Protein AF-A0A7Y7PKY6-F1 (afdb_monomer)

Sequence (161 aa):
MTKQSHQEKIARCLAAILALDEETVQAFCKGNPADKLIRSFTEFSAEGVPLYRREAAKRHYRASVAAYTSGLPAKELYGEHLVPISCSIKKILASDRSEATVLRLLRENEVVLLTKEEAGYIDRSCAKGGMGLKSSLPADGGCRLQAAGIELASETLSNTL

Foldseek 3Di:
DPDFFQLLVLLVVQLVQLPDDPVSVVVCLPDCNQVVSLCQNAQADRNGHGQQLAQVVLQAAWEFPCQVVVPDRNNQWDWDWQAASLVLSVVCNPDPSDSVVSSVSSQVGHIYTYHPVLVCQLCDDVVVNHNNPNNHAPPVNDTSCVVSVTHIDPVCPPRHD

Radius of gyration: 16.19 Å; Cα contacts (8 Å, |Δi|>4): 251; chains: 1; bounding box: 41×26×51 Å

Solvent-accessible surface area (backbone atoms only — not comparable to full-atom values): 8824 Å² total; per-residue (Å²): 132,84,82,79,37,44,39,57,51,43,24,41,54,51,22,59,51,60,70,47,58,67,70,58,35,52,55,43,62,49,84,56,59,51,57,53,50,55,43,60,34,72,35,24,36,51,88,57,49,72,21,72,60,27,68,60,28,72,65,28,28,30,26,25,40,67,36,59,74,62,70,65,58,40,63,71,41,35,81,43,53,61,51,33,65,68,50,51,52,53,53,44,73,74,48,90,45,40,45,70,56,40,39,51,58,55,66,71,46,44,50,33,32,26,37,60,66,58,53,44,33,43,40,30,44,55,95,71,76,22,66,47,40,60,69,47,65,51,96,87,66,53,56,51,47,63,78,68,70,53,54,67,32,74,92,26,67,85,30,60,114

Secondary structure (DSSP, 8-state):
-PPPPHHHHHHHHHHHHHTS-HHHHHHHHSSSHHHHHHHHHHSB-TT--B-TTSTTHHHHSEEBHHHHHT---TTTSEEEESS-HHHHHHHHHTS---HHHHHHHHHHS-EEEE-HHHHHHHHS-GGGTS---SS---TTS--HHHHTT-PBPGGGTT---

Mean predicted aligned error: 3.69 Å

pLDDT: mean 92.63, std 5.96, range [47.56, 98.0]

Structure (mmCIF, N/CA/C/O backbone):
data_AF-A0A7Y7PKY6-F1
#
_entry.id   AF-A0A7Y7PKY6-F1
#
loop_
_atom_site.group_PDB
_atom_site.id
_atom_site.type_symbol
_atom_site.label_atom_id
_atom_site.label_alt_id
_atom_site.label_comp_id
_atom_site.label_asym_id
_atom_site.label_entity_id
_atom_site.label_seq_id
_atom_site.pdbx_PDB_ins_code
_atom_site.Cartn_x
_atom_site.Cartn_y
_atom_site.Cartn_z
_atom_site.occupancy
_atom_site.B_iso_or_equiv
_atom_site.auth_seq_id
_atom_site.auth_comp_id
_atom_site.auth_asym_id
_atom_site.auth_atom_id
_atom_site.pdbx_PDB_model_num
ATOM 1 N N . MET A 1 1 ? 6.646 -9.216 29.038 1.00 47.56 1 MET A N 1
ATOM 2 C CA . MET A 1 1 ? 5.799 -8.559 28.019 1.00 47.56 1 MET A CA 1
ATOM 3 C C . MET A 1 1 ? 6.627 -8.384 26.760 1.00 47.56 1 MET A C 1
ATOM 5 O O . MET A 1 1 ? 7.658 -7.725 26.825 1.00 47.56 1 MET A O 1
ATOM 9 N N . THR A 1 2 ? 6.243 -9.010 25.651 1.00 67.31 2 THR A N 1
ATOM 10 C CA . THR A 1 2 ? 6.859 -8.756 24.341 1.00 67.31 2 THR A CA 1
ATOM 11 C C . THR A 1 2 ? 6.562 -7.317 23.923 1.00 67.31 2 THR A C 1
ATOM 13 O O . THR A 1 2 ? 5.432 -6.843 24.036 1.00 67.31 2 THR A O 1
ATOM 16 N N . LYS A 1 3 ? 7.596 -6.584 23.504 1.00 84.88 3 LYS A N 1
ATOM 17 C CA . LYS A 1 3 ? 7.454 -5.203 23.037 1.00 84.88 3 LYS A CA 1
ATOM 18 C C . LYS A 1 3 ? 6.715 -5.228 21.699 1.00 84.88 3 LYS A C 1
ATOM 20 O O . LYS A 1 3 ? 7.221 -5.819 20.754 1.00 84.88 3 LYS A O 1
ATOM 25 N N . GLN A 1 4 ? 5.549 -4.588 21.628 1.00 90.94 4 GLN A N 1
ATOM 26 C CA . GLN A 1 4 ? 4.783 -4.504 20.382 1.00 90.94 4 GLN A CA 1
ATOM 27 C C . GLN A 1 4 ? 5.561 -3.761 19.294 1.00 90.94 4 GLN A C 1
ATOM 29 O O . GLN A 1 4 ? 6.188 -2.722 19.568 1.00 90.94 4 GLN A O 1
ATOM 34 N N . SER A 1 5 ? 5.467 -4.273 18.069 1.00 94.81 5 SER A N 1
ATOM 35 C CA . SER A 1 5 ? 6.068 -3.674 16.881 1.00 94.81 5 SER A CA 1
ATOM 36 C C . SER A 1 5 ? 5.387 -2.349 16.517 1.00 94.81 5 SER A C 1
ATOM 38 O O . SER A 1 5 ? 4.299 -2.012 16.995 1.00 94.81 5 SER A O 1
ATOM 40 N N . HIS A 1 6 ? 6.043 -1.554 15.674 1.00 94.69 6 HIS A N 1
ATOM 41 C CA . HIS A 1 6 ? 5.465 -0.352 15.074 1.00 94.69 6 HIS A CA 1
ATOM 42 C C . HIS A 1 6 ? 4.173 -0.680 14.318 1.00 94.69 6 HIS A C 1
ATOM 44 O O . HIS A 1 6 ? 3.136 -0.078 14.576 1.00 94.69 6 HIS A O 1
ATOM 50 N N . GLN A 1 7 ? 4.209 -1.698 13.464 1.00 94.38 7 GLN A N 1
ATOM 51 C CA . GLN A 1 7 ? 3.063 -2.172 12.686 1.00 94.38 7 GLN A CA 1
ATOM 52 C C . GLN A 1 7 ? 1.875 -2.595 13.563 1.00 94.38 7 GLN A C 1
ATOM 54 O O . GLN A 1 7 ? 0.740 -2.209 13.290 1.00 94.38 7 GLN A O 1
ATOM 59 N N . GLU A 1 8 ? 2.124 -3.322 14.656 1.00 95.81 8 GLU A N 1
ATOM 60 C CA . GLU A 1 8 ? 1.083 -3.707 15.622 1.00 95.81 8 GLU A CA 1
ATOM 61 C C . GLU A 1 8 ? 0.456 -2.480 16.296 1.00 95.81 8 GLU A C 1
ATOM 63 O O . GLU A 1 8 ? -0.757 -2.413 16.486 1.00 95.81 8 GLU A O 1
ATOM 68 N N . LYS A 1 9 ? 1.259 -1.456 16.616 1.00 96.50 9 LYS A N 1
ATOM 69 C CA . LYS A 1 9 ? 0.736 -0.183 17.138 1.00 96.50 9 LYS A CA 1
ATOM 70 C C . LYS A 1 9 ? -0.156 0.518 16.119 1.00 96.50 9 LY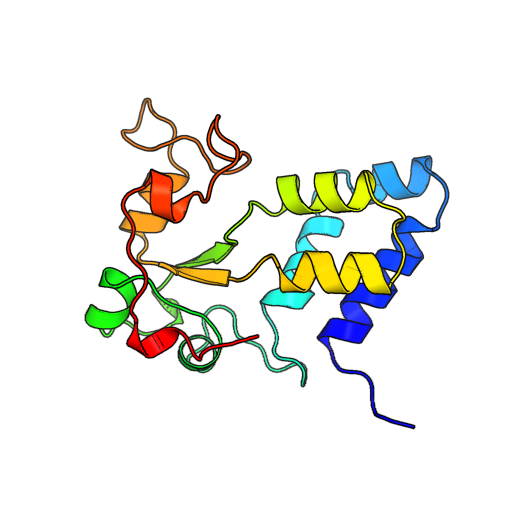S A C 1
ATOM 72 O O . LYS A 1 9 ? -1.223 0.982 16.505 1.00 96.50 9 LYS A O 1
ATOM 77 N N . ILE A 1 10 ? 0.239 0.562 14.847 1.00 96.88 10 ILE A N 1
ATOM 78 C CA . ILE A 1 10 ? -0.576 1.167 13.786 1.00 96.88 10 ILE A CA 1
ATOM 79 C C . ILE A 1 10 ? -1.896 0.406 13.594 1.00 96.88 10 ILE A C 1
ATOM 81 O O . ILE A 1 10 ? -2.950 1.040 13.535 1.00 96.88 10 ILE A O 1
ATOM 85 N N . ALA A 1 11 ? -1.860 -0.930 13.560 1.00 96.50 11 ALA A N 1
ATOM 86 C CA . ALA A 1 11 ? -3.059 -1.759 13.426 1.00 96.50 11 ALA A CA 1
ATOM 87 C C . ALA A 1 11 ? -4.044 -1.538 14.584 1.00 96.50 11 ALA A C 1
ATOM 89 O O . ALA A 1 11 ? -5.232 -1.327 14.350 1.00 96.50 11 ALA A O 1
ATOM 90 N N . ARG A 1 12 ? -3.544 -1.486 15.823 1.00 97.19 12 ARG A N 1
ATOM 91 C CA . ARG A 1 12 ? -4.350 -1.146 17.002 1.00 97.19 12 ARG A CA 1
ATOM 92 C C . ARG A 1 12 ? -4.938 0.259 16.935 1.00 97.19 12 ARG A C 1
ATOM 94 O O . ARG A 1 12 ? -6.104 0.432 17.270 1.00 97.19 12 ARG A O 1
ATOM 101 N N . CYS A 1 13 ? -4.162 1.262 16.514 1.00 97.19 13 CYS A N 1
ATOM 102 C CA . CYS A 1 13 ? -4.679 2.623 16.347 1.00 97.19 13 CYS A CA 1
ATOM 103 C C . CYS A 1 13 ? -5.842 2.649 15.350 1.00 97.19 13 CYS A C 1
ATOM 105 O O . CYS A 1 13 ? -6.870 3.258 15.626 1.00 97.19 13 CYS A O 1
ATOM 107 N N . LEU A 1 14 ? -5.699 1.957 14.215 1.00 96.69 14 LEU A N 1
ATOM 108 C CA . LEU A 1 14 ? -6.762 1.860 13.220 1.00 96.69 14 LEU A CA 1
ATOM 109 C C . LEU A 1 14 ? -7.989 1.131 13.785 1.00 96.69 14 LEU A C 1
ATOM 111 O O . LEU A 1 14 ? -9.093 1.649 13.673 1.00 96.69 14 LEU A O 1
ATOM 115 N N . ALA A 1 15 ? -7.806 -0.015 14.443 1.00 97.06 15 ALA A N 1
ATOM 116 C CA . ALA A 1 15 ? -8.897 -0.761 15.073 1.00 97.06 15 ALA A CA 1
ATOM 117 C C . ALA A 1 15 ? -9.642 0.062 16.140 1.00 97.06 15 ALA A C 1
ATOM 119 O O . ALA A 1 15 ? -10.868 0.046 16.177 1.00 97.06 15 ALA A O 1
ATOM 120 N N . ALA A 1 16 ? -8.926 0.840 16.957 1.00 97.50 16 ALA A N 1
ATOM 121 C CA . ALA A 1 16 ? -9.536 1.716 17.956 1.00 97.50 16 ALA A CA 1
ATOM 122 C C . ALA A 1 16 ? -10.411 2.809 17.321 1.00 97.50 16 ALA A C 1
ATOM 124 O O . ALA A 1 16 ? -11.492 3.093 17.826 1.00 97.50 16 ALA A O 1
ATOM 125 N N . ILE A 1 17 ? -9.975 3.392 16.200 1.00 96.31 17 ILE A N 1
ATOM 126 C CA . ILE A 1 17 ? -10.771 4.374 15.447 1.00 96.31 17 ILE A CA 1
ATOM 127 C C . ILE A 1 17 ? -11.999 3.708 14.816 1.00 96.31 17 ILE A C 1
ATOM 129 O O . ILE A 1 17 ? -13.088 4.269 14.840 1.00 96.31 17 ILE A O 1
ATOM 133 N N . LEU A 1 18 ? -11.839 2.499 14.275 1.00 95.56 18 LEU A N 1
ATOM 134 C CA . LEU A 1 18 ? -12.920 1.738 13.640 1.00 95.56 18 LEU A CA 1
ATOM 135 C C . LEU A 1 18 ? -13.980 1.215 14.621 1.00 95.56 18 LEU A C 1
ATOM 137 O O . LEU A 1 18 ? -15.052 0.805 14.176 1.00 95.56 18 LEU A O 1
ATOM 141 N N . ALA A 1 19 ? -13.678 1.222 15.922 1.00 96.19 19 ALA A N 1
ATOM 142 C CA . ALA A 1 19 ? -14.602 0.882 17.002 1.00 96.19 19 ALA A CA 1
ATOM 143 C C . ALA A 1 19 ? -15.455 2.075 17.475 1.00 96.19 19 ALA A C 1
ATOM 145 O O . ALA A 1 19 ? -16.317 1.902 18.337 1.00 96.19 19 ALA A O 1
ATOM 146 N N . LEU A 1 20 ? -15.203 3.278 16.949 1.00 96.75 20 LEU A N 1
ATOM 147 C CA . LEU A 1 20 ? -16.033 4.455 17.196 1.00 96.75 20 LEU A CA 1
ATOM 148 C C . LEU A 1 20 ? -17.364 4.347 16.435 1.00 96.75 20 LEU A C 1
ATOM 150 O O . LEU A 1 20 ? -17.596 3.413 15.665 1.00 96.75 20 LEU A O 1
ATOM 154 N N . ASP A 1 21 ? -18.256 5.305 16.670 1.00 96.44 21 ASP A N 1
ATOM 155 C CA . ASP A 1 21 ? -19.536 5.379 15.976 1.00 96.44 21 ASP A CA 1
ATOM 156 C C . ASP A 1 21 ? -19.359 5.553 14.453 1.00 96.44 21 ASP A C 1
ATOM 158 O O . ASP A 1 21 ? -18.340 6.046 13.961 1.00 96.44 21 ASP A O 1
ATOM 162 N N . GLU A 1 22 ? -20.372 5.144 13.687 1.00 94.81 22 GLU A N 1
ATOM 163 C CA . GLU A 1 22 ? -20.285 5.106 12.225 1.00 94.81 22 GLU A CA 1
ATOM 164 C C . GLU A 1 22 ? -20.111 6.504 11.606 1.00 94.81 22 GLU A C 1
ATOM 166 O O . GLU A 1 22 ? -19.452 6.623 10.576 1.00 94.81 22 GLU A O 1
ATOM 171 N N . GLU A 1 23 ? -20.622 7.576 12.225 1.00 95.25 23 GLU A N 1
ATOM 172 C CA . GLU A 1 23 ? -20.394 8.942 11.735 1.00 95.25 23 GLU A CA 1
ATOM 173 C C . GLU A 1 23 ? -18.905 9.297 11.819 1.00 95.25 23 GLU A C 1
ATOM 175 O O . GLU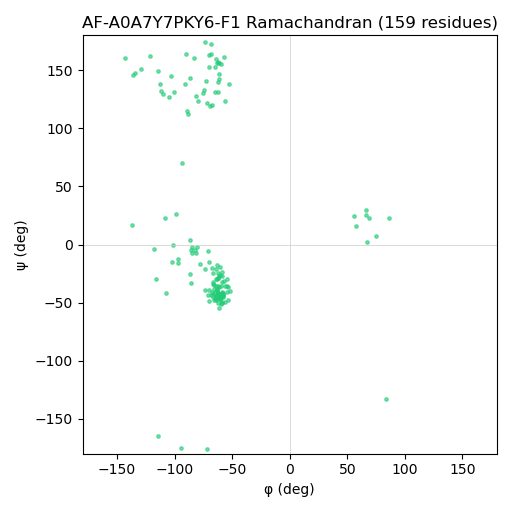 A 1 23 ? -18.314 9.744 10.827 1.00 95.25 23 GLU A O 1
ATOM 180 N N . THR A 1 24 ? -18.277 9.010 12.960 1.00 94.56 24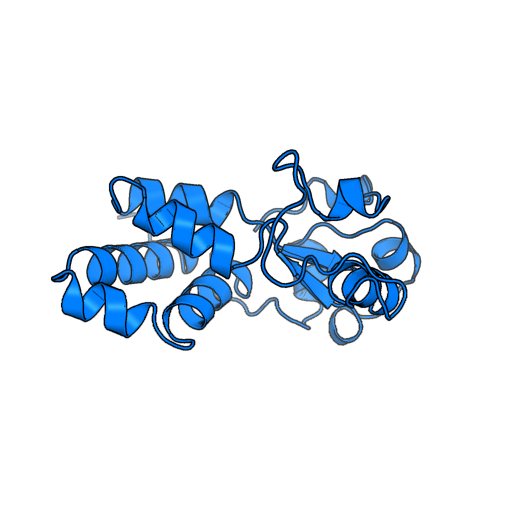 THR A N 1
ATOM 181 C CA . THR A 1 24 ? -16.837 9.189 13.162 1.00 94.56 24 THR A CA 1
ATOM 182 C C . THR A 1 24 ? -16.014 8.341 12.191 1.00 94.56 24 THR A C 1
ATOM 184 O O . THR A 1 24 ? -15.075 8.849 11.569 1.00 94.56 24 THR A O 1
ATOM 187 N N . VAL A 1 25 ? -16.372 7.068 11.999 1.00 94.81 25 VAL A N 1
ATOM 188 C CA . VAL A 1 25 ? -15.685 6.173 11.050 1.00 94.81 25 VAL A CA 1
ATOM 189 C C . VAL A 1 25 ? -15.796 6.700 9.618 1.00 94.81 25 VAL A C 1
ATOM 191 O O . VAL A 1 25 ? -14.790 6.797 8.912 1.00 94.81 25 VAL A O 1
ATOM 194 N N . GLN A 1 26 ? -16.990 7.113 9.191 1.00 92.19 26 GLN A N 1
ATOM 195 C CA . GLN A 1 26 ? -17.203 7.690 7.864 1.00 92.19 26 GLN A CA 1
ATOM 196 C C . GLN A 1 26 ? -16.422 8.995 7.683 1.00 92.19 26 GLN A C 1
ATOM 198 O O . GLN A 1 26 ? -15.851 9.216 6.617 1.00 92.19 26 GLN A O 1
ATOM 203 N N . ALA A 1 27 ? -16.348 9.853 8.703 1.00 91.88 27 ALA A N 1
ATOM 204 C CA . ALA A 1 27 ? -15.536 11.067 8.666 1.00 91.88 27 ALA A CA 1
ATOM 205 C C . ALA A 1 27 ? -14.033 10.758 8.563 1.00 91.88 27 ALA A C 1
ATOM 207 O O . ALA A 1 27 ? -13.335 11.389 7.772 1.00 91.88 27 ALA A O 1
ATOM 208 N N . PHE A 1 28 ? -13.543 9.757 9.296 1.00 92.19 28 PHE A N 1
ATOM 209 C CA . PHE A 1 28 ? -12.146 9.320 9.250 1.00 92.19 28 PHE A CA 1
ATOM 210 C C . PHE A 1 28 ? -11.752 8.718 7.891 1.00 92.19 28 PHE A C 1
ATOM 212 O O . PHE A 1 28 ? -10.642 8.940 7.396 1.00 92.19 28 PHE A O 1
ATOM 219 N N . CYS A 1 29 ? -12.668 7.969 7.275 1.00 90.19 29 CYS A N 1
ATOM 220 C CA . CYS A 1 29 ? -12.488 7.399 5.942 1.00 90.19 29 CYS A CA 1
ATOM 221 C C . CYS A 1 29 ? -12.704 8.420 4.814 1.00 90.19 29 CYS A C 1
ATOM 223 O O . CYS A 1 29 ? -12.272 8.177 3.686 1.00 90.19 29 CYS A O 1
ATOM 225 N N . LYS A 1 30 ? -13.347 9.561 5.087 1.00 85.31 30 LYS A N 1
ATOM 226 C CA . LYS A 1 30 ? -13.435 10.677 4.141 1.00 85.31 30 LYS A CA 1
ATOM 227 C C . LYS A 1 30 ? -12.097 11.421 4.086 1.00 85.31 30 LYS A C 1
ATOM 229 O O . LYS A 1 30 ? -11.528 11.827 5.095 1.00 85.31 30 LYS A O 1
ATOM 234 N N . GLY A 1 31 ? -11.602 11.647 2.872 1.00 74.44 31 GLY A N 1
ATOM 235 C CA . GLY A 1 31 ? -10.318 12.309 2.645 1.00 74.44 31 GLY A CA 1
ATOM 236 C C . GLY A 1 31 ? -9.136 11.340 2.737 1.00 74.44 31 GLY A C 1
ATOM 237 O O . GLY A 1 31 ? -9.160 10.291 2.108 1.00 74.44 31 GLY A O 1
ATOM 238 N N . ASN A 1 32 ? -8.088 11.727 3.475 1.00 87.06 32 ASN A N 1
ATOM 239 C CA . ASN A 1 32 ? -6.796 11.027 3.537 1.00 87.06 32 ASN A CA 1
ATOM 240 C C . ASN A 1 32 ? -6.341 10.456 4.913 1.00 87.06 32 ASN A C 1
ATOM 242 O O . ASN A 1 32 ? -5.264 9.853 4.923 1.00 87.06 32 ASN A O 1
ATOM 246 N N . PRO A 1 33 ? -7.019 10.623 6.076 1.00 92.31 33 PRO A N 1
ATOM 247 C CA . PRO A 1 33 ? -6.493 10.109 7.352 1.00 92.31 33 PRO A CA 1
ATOM 248 C C . PRO A 1 33 ? -6.253 8.593 7.373 1.00 92.31 33 PRO A C 1
ATOM 250 O O . PRO A 1 33 ? -5.150 8.153 7.708 1.00 92.31 33 PRO A O 1
ATOM 253 N N . ALA A 1 34 ? -7.248 7.803 6.957 1.00 92.38 34 ALA A N 1
ATOM 254 C CA . ALA A 1 34 ? -7.132 6.348 6.874 1.00 92.38 34 ALA A CA 1
ATOM 255 C C . ALA A 1 34 ? -5.972 5.921 5.957 1.00 92.38 34 ALA A C 1
ATOM 257 O O . ALA A 1 34 ? -5.137 5.104 6.348 1.00 92.38 34 ALA A O 1
ATOM 258 N N . ASP A 1 35 ? -5.849 6.551 4.784 1.00 92.69 35 ASP A N 1
ATOM 259 C CA . ASP A 1 35 ? -4.757 6.307 3.841 1.00 92.69 35 ASP A CA 1
ATOM 260 C C . ASP A 1 35 ? -3.379 6.553 4.462 1.00 92.69 35 ASP A C 1
ATOM 262 O O . ASP A 1 35 ? -2.453 5.765 4.268 1.00 92.69 35 ASP A O 1
ATOM 266 N N . LYS A 1 36 ? -3.222 7.644 5.221 1.00 93.31 36 LYS A N 1
ATOM 267 C CA . LYS A 1 36 ? -1.959 7.978 5.898 1.00 93.31 36 LYS A CA 1
ATOM 268 C C . LYS A 1 36 ? -1.609 6.984 6.999 1.00 93.31 36 LYS A C 1
ATOM 270 O O . LYS A 1 36 ? -0.424 6.701 7.195 1.00 93.31 36 LYS A O 1
ATOM 275 N N . LEU A 1 37 ? -2.610 6.439 7.686 1.00 94.31 37 LEU A N 1
ATOM 276 C CA . LEU A 1 37 ? -2.389 5.434 8.719 1.00 94.31 37 LEU A CA 1
ATOM 277 C C . LEU A 1 37 ? -1.957 4.096 8.100 1.00 94.31 37 LEU A C 1
ATOM 279 O O . LEU A 1 37 ? -0.966 3.517 8.535 1.00 94.31 37 LEU A O 1
ATOM 283 N N . ILE A 1 38 ? -2.610 3.671 7.015 1.00 94.06 38 ILE A N 1
ATOM 284 C CA . ILE A 1 38 ? -2.214 2.475 6.252 1.00 94.06 38 ILE A CA 1
ATOM 285 C C . ILE A 1 38 ? -0.813 2.644 5.653 1.00 94.06 38 ILE A C 1
ATOM 287 O O . ILE A 1 38 ? 0.012 1.741 5.752 1.00 94.06 38 ILE A O 1
ATOM 291 N N . ARG A 1 39 ? -0.487 3.818 5.101 1.00 93.69 39 ARG A N 1
ATOM 292 C CA . ARG A 1 39 ? 0.878 4.110 4.635 1.00 93.69 39 ARG A CA 1
ATOM 293 C C . ARG A 1 39 ? 1.895 4.030 5.761 1.00 93.69 39 ARG A C 1
ATOM 295 O O . ARG A 1 39 ? 2.936 3.424 5.572 1.00 93.69 39 ARG A O 1
ATOM 302 N N . SER A 1 40 ? 1.585 4.553 6.945 1.00 94.62 40 SER A N 1
ATOM 303 C CA . SER A 1 40 ? 2.472 4.437 8.113 1.00 94.62 40 SER A CA 1
ATOM 304 C C . SER A 1 40 ? 2.737 2.989 8.539 1.00 94.62 40 SER A C 1
ATOM 306 O O . SER A 1 40 ? 3.780 2.729 9.137 1.00 94.62 40 SER A O 1
ATOM 308 N N . PHE A 1 41 ? 1.827 2.056 8.240 1.00 95.50 41 PHE A N 1
ATOM 309 C CA . PHE A 1 41 ? 2.048 0.624 8.451 1.00 95.50 41 PHE A CA 1
ATOM 310 C C . PHE A 1 41 ? 3.078 0.068 7.464 1.00 95.50 41 PHE A C 1
ATOM 312 O O . PHE A 1 41 ? 4.010 -0.615 7.869 1.00 95.50 41 PHE A O 1
ATOM 319 N N . THR A 1 42 ? 2.916 0.367 6.173 1.00 94.12 42 THR A N 1
ATOM 320 C CA . THR A 1 42 ? 3.742 -0.223 5.111 1.00 94.12 42 THR A CA 1
ATOM 321 C C . THR A 1 42 ? 5.044 0.527 4.847 1.00 94.12 42 THR A C 1
ATOM 323 O O . THR A 1 42 ? 5.983 -0.057 4.339 1.00 94.12 42 THR A O 1
ATOM 326 N N . GLU A 1 43 ? 5.121 1.822 5.153 1.00 94.25 43 GLU A N 1
ATOM 327 C CA . GLU A 1 43 ? 6.282 2.677 4.863 1.00 94.25 43 GLU A CA 1
ATOM 328 C C . GLU A 1 43 ? 7.352 2.630 5.969 1.00 94.25 43 GLU A C 1
ATOM 330 O O . GLU A 1 43 ? 8.356 3.341 5.873 1.00 94.25 43 GLU A O 1
ATOM 335 N N . PHE A 1 44 ? 7.159 1.795 6.995 1.00 94.81 44 PHE A N 1
ATOM 336 C CA . PHE A 1 44 ? 8.057 1.613 8.134 1.00 94.81 44 PHE A CA 1
ATOM 337 C C . PHE A 1 44 ? 8.227 0.121 8.462 1.00 94.81 44 PHE A C 1
ATOM 339 O O . PHE A 1 44 ? 7.278 -0.650 8.342 1.00 94.81 44 PHE A O 1
ATOM 346 N N . SER A 1 45 ? 9.418 -0.282 8.918 1.00 93.00 45 SER A N 1
ATOM 347 C CA . SER A 1 45 ? 9.664 -1.651 9.399 1.00 93.00 45 SER A CA 1
ATOM 348 C C . SER A 1 45 ? 8.927 -1.943 10.714 1.00 93.00 45 SER A C 1
ATOM 350 O O . SER A 1 45 ? 8.405 -1.034 11.371 1.00 93.00 45 SER A O 1
ATOM 352 N N . ALA A 1 46 ? 8.950 -3.202 11.161 1.00 91.50 46 ALA A N 1
ATOM 353 C CA . ALA A 1 46 ? 8.455 -3.605 12.478 1.00 91.50 46 ALA A CA 1
ATOM 354 C C . ALA A 1 46 ? 9.089 -2.804 13.640 1.00 91.50 46 ALA A C 1
ATOM 356 O O . ALA A 1 46 ? 8.436 -2.549 14.654 1.00 91.50 46 ALA A O 1
ATOM 357 N N . GLU A 1 47 ? 10.327 -2.338 13.494 1.00 92.38 47 GLU A N 1
ATOM 358 C CA . GLU A 1 47 ? 11.044 -1.512 14.475 1.00 92.38 47 GLU A CA 1
ATOM 359 C C . GLU A 1 47 ? 10.731 -0.012 14.346 1.00 92.38 47 GLU A C 1
A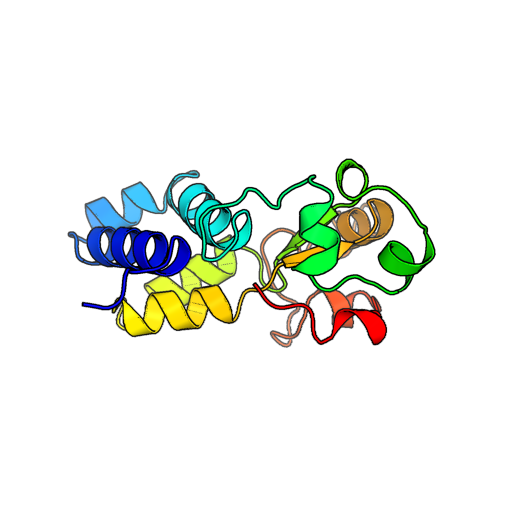TOM 361 O O . GLU A 1 47 ? 11.146 0.773 15.200 1.00 92.38 47 GLU A O 1
ATOM 366 N N . GLY A 1 48 ? 9.996 0.398 13.307 1.00 92.75 48 GLY A N 1
ATOM 367 C CA . GLY A 1 48 ? 9.687 1.799 13.020 1.00 92.75 48 GLY A CA 1
ATOM 368 C C . GLY A 1 48 ? 10.764 2.516 12.202 1.00 92.75 48 GLY A C 1
ATOM 369 O O . GLY A 1 48 ? 10.857 3.742 12.255 1.00 92.75 48 GLY A O 1
ATOM 370 N N . VAL A 1 49 ? 11.591 1.785 11.445 1.00 93.81 49 VAL A N 1
ATOM 371 C CA . VAL A 1 49 ? 12.578 2.389 10.535 1.00 93.81 49 VAL A CA 1
ATOM 372 C C . VAL A 1 49 ? 11.889 2.798 9.229 1.00 93.81 49 VAL A C 1
ATOM 374 O O . VAL A 1 49 ? 11.247 1.947 8.617 1.00 93.81 49 VAL A O 1
ATOM 377 N N . PRO A 1 50 ? 12.026 4.052 8.751 1.00 94.44 50 PRO A N 1
ATOM 378 C CA . PRO A 1 50 ? 11.435 4.474 7.483 1.00 94.44 50 PRO A CA 1
ATOM 379 C C . PRO A 1 50 ? 11.992 3.694 6.285 1.00 94.44 50 PRO A C 1
ATOM 381 O O . PRO A 1 50 ? 13.206 3.621 6.083 1.00 94.44 50 PRO A O 1
ATOM 384 N N . LEU A 1 51 ? 11.095 3.187 5.445 1.00 94.12 51 LEU A N 1
ATOM 385 C CA . LEU A 1 51 ? 11.404 2.402 4.251 1.00 94.12 51 LEU A CA 1
ATOM 386 C C . LEU A 1 51 ? 11.154 3.197 2.965 1.00 94.12 51 LEU A C 1
ATOM 388 O O . LEU A 1 51 ? 11.977 3.168 2.052 1.00 94.12 51 LEU A O 1
ATOM 392 N N . TYR A 1 52 ? 10.054 3.951 2.881 1.00 88.94 52 TYR A N 1
ATOM 393 C CA . TYR A 1 52 ? 9.661 4.641 1.647 1.00 88.94 52 TYR A CA 1
ATOM 394 C C . TYR A 1 52 ? 10.754 5.582 1.114 1.00 88.94 52 TYR A C 1
ATOM 396 O O . TYR A 1 52 ? 11.219 6.487 1.811 1.00 88.94 52 TYR A O 1
ATOM 404 N N . ARG A 1 53 ? 11.161 5.362 -0.146 1.00 87.56 53 ARG A N 1
ATOM 405 C CA . ARG A 1 53 ? 12.252 6.085 -0.832 1.00 87.56 53 ARG A CA 1
ATOM 406 C C . ARG A 1 53 ? 13.604 6.046 -0.100 1.00 87.56 53 ARG A C 1
ATOM 408 O O . ARG A 1 53 ? 14.441 6.929 -0.299 1.00 87.56 53 ARG A O 1
ATOM 415 N N . ARG A 1 54 ? 13.841 5.040 0.745 1.00 94.06 54 ARG A N 1
ATOM 41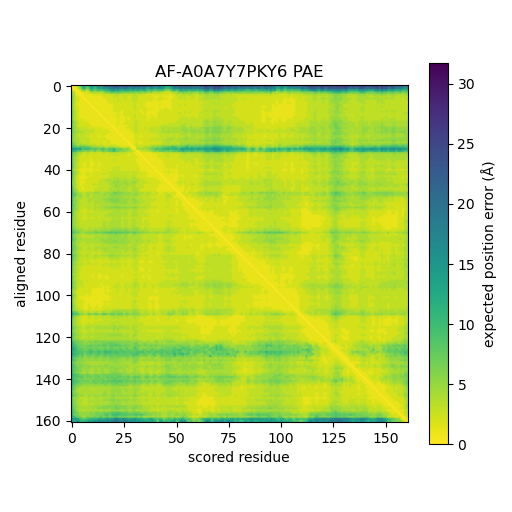6 C CA . ARG A 1 54 ? 15.123 4.783 1.422 1.00 94.06 54 ARG A CA 1
ATOM 417 C C . ARG A 1 54 ? 15.712 3.470 0.922 1.00 94.06 54 ARG A C 1
ATOM 419 O O . ARG A 1 54 ? 14.967 2.546 0.631 1.00 94.06 54 ARG A O 1
ATOM 426 N N . GLU A 1 55 ? 17.041 3.345 0.891 1.00 93.25 55 GLU A N 1
ATOM 427 C CA . GLU A 1 55 ? 17.699 2.097 0.452 1.00 93.25 55 GLU A CA 1
ATOM 428 C C . GLU A 1 55 ? 17.299 0.876 1.295 1.00 93.25 55 GLU A C 1
ATOM 430 O O . GLU A 1 55 ? 17.336 -0.248 0.805 1.00 93.25 55 GLU A O 1
ATOM 435 N N . ALA A 1 56 ? 16.844 1.085 2.537 1.00 92.00 56 ALA A N 1
ATOM 436 C CA . ALA A 1 56 ? 16.252 0.025 3.346 1.00 92.00 56 ALA A CA 1
ATOM 437 C C . ALA A 1 56 ? 15.089 -0.686 2.627 1.00 92.00 56 ALA A C 1
ATOM 439 O O . ALA A 1 56 ? 15.004 -1.904 2.731 1.00 92.00 56 ALA A O 1
ATOM 440 N N . ALA A 1 57 ? 14.274 0.015 1.826 1.00 93.38 57 ALA A N 1
ATOM 441 C CA . ALA A 1 57 ? 13.176 -0.595 1.071 1.00 93.38 57 ALA A CA 1
ATOM 442 C C . ALA A 1 57 ? 13.616 -1.777 0.200 1.00 93.38 57 ALA A C 1
ATOM 444 O O . ALA A 1 57 ? 12.897 -2.765 0.137 1.00 93.38 57 ALA A O 1
ATOM 445 N N . LYS A 1 58 ? 14.808 -1.739 -0.412 1.00 93.06 58 LYS A N 1
ATOM 446 C CA . LYS A 1 58 ? 15.300 -2.842 -1.261 1.00 93.06 58 LYS A CA 1
ATOM 447 C C . LYS A 1 58 ? 15.515 -4.159 -0.508 1.00 93.06 58 LYS A C 1
ATOM 449 O O . LYS A 1 58 ? 15.628 -5.201 -1.140 1.00 93.06 58 LYS A O 1
ATOM 454 N N . ARG A 1 59 ? 15.600 -4.107 0.825 1.00 92.19 59 ARG A N 1
ATOM 455 C CA . ARG A 1 59 ? 15.732 -5.279 1.704 1.00 92.19 59 ARG A CA 1
ATOM 456 C C . ARG A 1 59 ? 14.400 -5.740 2.301 1.00 92.19 59 ARG A C 1
ATOM 458 O O . ARG A 1 59 ? 14.354 -6.815 2.880 1.00 92.19 59 ARG A O 1
ATOM 465 N N . HIS A 1 60 ? 13.350 -4.927 2.196 1.00 93.56 60 HIS A N 1
ATOM 466 C CA . HIS A 1 60 ? 12.059 -5.173 2.850 1.00 93.56 60 HIS A CA 1
ATOM 467 C C . HIS A 1 60 ? 10.910 -5.382 1.864 1.00 93.56 60 HIS A C 1
ATOM 469 O O . HIS A 1 60 ? 9.967 -6.097 2.175 1.00 93.56 60 HIS A O 1
ATOM 475 N N . TYR A 1 61 ? 10.975 -4.774 0.683 1.00 95.19 61 TYR A N 1
ATOM 476 C CA . TYR A 1 61 ? 9.942 -4.887 -0.340 1.00 95.19 61 TYR A CA 1
ATOM 477 C C . TYR A 1 61 ? 10.390 -5.838 -1.441 1.00 95.19 61 TYR A C 1
ATOM 479 O O . TYR A 1 61 ? 11.568 -5.841 -1.825 1.00 95.19 61 TYR A O 1
ATOM 487 N N . ARG A 1 62 ? 9.443 -6.591 -2.002 1.00 95.00 62 ARG A N 1
ATOM 488 C CA . ARG A 1 62 ? 9.647 -7.242 -3.297 1.00 95.00 62 ARG A CA 1
ATOM 489 C C . ARG A 1 62 ? 9.829 -6.198 -4.393 1.00 95.00 62 ARG A C 1
ATOM 491 O O . ARG A 1 62 ? 9.428 -5.044 -4.239 1.00 95.00 62 ARG A O 1
ATOM 498 N N . ALA A 1 63 ? 10.423 -6.597 -5.507 1.00 96.12 63 ALA A N 1
ATOM 499 C CA . ALA A 1 63 ? 10.598 -5.734 -6.670 1.00 96.12 63 ALA A CA 1
ATOM 500 C C . ALA A 1 63 ? 10.098 -6.420 -7.942 1.00 96.12 63 ALA A C 1
ATOM 502 O O . ALA A 1 63 ? 10.152 -7.647 -8.047 1.00 96.12 63 ALA A O 1
ATOM 503 N N . SER A 1 64 ? 9.646 -5.636 -8.922 1.00 97.44 64 SER A N 1
ATOM 504 C CA . SER A 1 64 ? 9.526 -6.138 -10.291 1.00 97.44 64 SER A CA 1
ATOM 505 C C . SER A 1 64 ? 10.901 -6.526 -10.835 1.00 97.44 64 SER A C 1
ATOM 507 O O . SER A 1 64 ? 11.929 -6.008 -10.382 1.00 97.44 64 SER A O 1
ATOM 509 N N . VAL A 1 65 ? 10.930 -7.414 -11.831 1.00 98.00 65 VAL A N 1
ATOM 510 C CA . VAL A 1 65 ? 12.166 -7.756 -12.551 1.00 98.00 65 VAL A CA 1
ATOM 511 C C . VAL A 1 65 ? 12.833 -6.484 -13.076 1.00 98.00 65 VAL A C 1
ATOM 513 O O . VAL A 1 65 ? 14.011 -6.268 -12.809 1.00 98.00 65 VAL A O 1
ATOM 516 N N . ALA A 1 66 ? 12.072 -5.589 -13.716 1.00 97.81 66 ALA A N 1
ATOM 517 C CA . ALA A 1 66 ? 12.603 -4.344 -14.263 1.00 97.81 66 ALA A CA 1
ATOM 518 C C . ALA A 1 66 ? 13.204 -3.431 -13.181 1.00 97.81 66 ALA A C 1
ATOM 520 O O . ALA A 1 66 ? 14.305 -2.904 -13.357 1.00 97.81 66 ALA A O 1
ATOM 521 N N . ALA A 1 67 ? 12.520 -3.258 -12.045 1.00 97.50 67 ALA A N 1
ATOM 522 C CA . ALA A 1 67 ? 13.034 -2.463 -10.935 1.00 97.50 67 ALA A CA 1
ATOM 523 C C . ALA A 1 67 ? 14.314 -3.074 -10.347 1.00 97.50 67 ALA A C 1
ATOM 525 O O . ALA A 1 67 ? 15.286 -2.348 -10.123 1.00 97.50 67 ALA A O 1
ATOM 526 N N . TYR A 1 68 ? 14.340 -4.395 -10.150 1.00 96.81 68 TYR A N 1
ATOM 527 C CA . TYR A 1 68 ? 15.494 -5.120 -9.621 1.00 96.81 68 TYR A CA 1
ATOM 528 C C . TYR A 1 68 ? 16.717 -5.009 -10.543 1.00 96.81 68 TYR A C 1
ATOM 530 O O . TYR A 1 68 ? 17.791 -4.600 -10.098 1.00 96.81 68 TYR A O 1
ATOM 538 N N . THR A 1 69 ? 16.552 -5.291 -11.839 1.00 97.19 69 THR A N 1
ATOM 539 C CA . THR A 1 69 ? 17.657 -5.290 -12.811 1.00 97.19 69 THR A CA 1
ATOM 540 C C . THR A 1 69 ? 18.145 -3.890 -13.170 1.00 97.19 69 THR A C 1
ATOM 542 O O . THR A 1 69 ? 19.274 -3.741 -13.627 1.00 97.19 69 THR A O 1
ATOM 545 N N . SER A 1 70 ? 17.324 -2.851 -12.969 1.00 96.19 70 SER A N 1
ATOM 546 C CA . SER A 1 70 ? 17.694 -1.465 -13.295 1.00 96.19 70 SER A CA 1
ATOM 547 C C . SER A 1 70 ? 18.889 -0.932 -12.497 1.00 96.19 70 SER A C 1
ATOM 549 O O . SER A 1 70 ? 19.532 0.026 -12.921 1.00 96.19 70 SER A O 1
ATOM 551 N N . GLY A 1 71 ? 19.155 -1.489 -11.309 1.00 92.38 71 GLY A N 1
ATOM 552 C CA . GLY A 1 71 ? 20.178 -0.983 -10.390 1.00 92.38 71 GLY A CA 1
ATOM 553 C C . GLY A 1 71 ? 19.875 0.398 -9.786 1.00 92.38 71 GLY A C 1
ATOM 554 O O . GLY A 1 71 ? 20.681 0.908 -9.004 1.00 92.38 71 GLY A O 1
ATOM 555 N N . LEU A 1 72 ? 18.722 1.003 -10.095 1.00 95.19 72 LEU A N 1
ATOM 556 C CA . LEU A 1 72 ? 18.355 2.338 -9.621 1.00 95.19 72 LEU A CA 1
ATOM 557 C C . LEU A 1 72 ? 18.271 2.388 -8.089 1.00 95.19 72 LEU A C 1
ATOM 559 O O . LEU A 1 72 ? 17.881 1.406 -7.448 1.00 95.19 72 LEU A O 1
ATOM 563 N N . PRO A 1 73 ? 18.611 3.520 -7.450 1.00 94.94 73 PRO A N 1
ATOM 564 C CA . PRO A 1 73 ? 18.422 3.686 -6.013 1.00 94.94 73 PRO A CA 1
ATOM 565 C C . PRO A 1 73 ? 16.929 3.664 -5.648 1.00 94.94 73 PRO A C 1
ATOM 567 O O . PRO A 1 73 ? 16.068 4.073 -6.425 1.00 94.94 73 PRO A O 1
ATOM 570 N N . ALA A 1 74 ? 16.604 3.244 -4.424 1.00 93.62 74 ALA A N 1
ATOM 571 C CA . ALA A 1 74 ? 15.221 3.070 -3.963 1.00 93.62 74 ALA A CA 1
ATOM 572 C C . ALA A 1 74 ? 14.389 4.362 -4.031 1.00 93.62 74 ALA A C 1
ATOM 574 O O . ALA A 1 74 ? 13.172 4.325 -4.178 1.00 93.62 74 ALA A O 1
ATOM 575 N N . LYS A 1 75 ? 15.048 5.522 -3.929 1.00 94.88 75 LYS A N 1
ATOM 576 C CA . LYS A 1 75 ? 14.416 6.846 -4.053 1.00 94.88 75 LYS A CA 1
ATOM 577 C C . LYS A 1 75 ? 13.888 7.149 -5.465 1.00 94.88 75 LYS A C 1
ATOM 579 O O . LYS A 1 75 ? 13.076 8.060 -5.615 1.00 94.88 75 LYS A O 1
ATOM 584 N N . GLU A 1 76 ? 14.386 6.440 -6.478 1.00 95.62 76 GLU A N 1
ATOM 585 C CA . GLU A 1 76 ? 14.001 6.598 -7.887 1.00 95.62 76 GLU A CA 1
ATOM 586 C C . GLU A 1 76 ? 12.947 5.579 -8.328 1.00 95.62 76 GLU A C 1
ATOM 588 O O . GLU A 1 76 ? 12.267 5.812 -9.328 1.00 95.62 76 GLU A O 1
ATOM 593 N N . LEU A 1 77 ? 12.763 4.516 -7.544 1.00 96.31 77 LEU A N 1
ATOM 594 C CA . LEU A 1 77 ? 11.712 3.520 -7.715 1.00 96.31 77 LEU A CA 1
ATOM 595 C C . LEU A 1 77 ? 10.392 3.989 -7.088 1.00 96.31 77 LEU A C 1
ATOM 597 O O . LEU A 1 77 ? 10.348 4.885 -6.237 1.00 96.31 77 LEU A O 1
ATOM 601 N N . TYR A 1 78 ? 9.301 3.366 -7.518 1.00 94.69 78 TYR A N 1
ATOM 602 C CA . TYR A 1 78 ? 7.964 3.614 -7.003 1.00 94.69 78 TYR A CA 1
ATOM 603 C C . TYR A 1 78 ? 7.527 2.459 -6.098 1.00 94.69 78 TYR A C 1
ATOM 605 O O . TYR A 1 78 ? 7.590 1.307 -6.505 1.00 94.69 78 TYR A O 1
ATOM 613 N N . GLY A 1 79 ? 7.097 2.758 -4.871 1.00 93.75 79 GLY A N 1
ATOM 614 C CA . GLY A 1 79 ? 6.488 1.761 -3.989 1.00 93.75 79 GLY A CA 1
ATOM 615 C C . GLY A 1 79 ? 4.986 1.695 -4.235 1.00 93.75 79 GLY A C 1
ATOM 616 O O . GLY A 1 79 ? 4.285 2.657 -3.924 1.00 93.75 79 GLY A O 1
ATOM 617 N N . GLU A 1 80 ? 4.512 0.578 -4.776 1.00 93.19 80 GLU A N 1
ATOM 618 C CA . GLU A 1 80 ? 3.110 0.340 -5.117 1.00 93.19 80 GLU A CA 1
ATOM 619 C C . GLU A 1 80 ? 2.507 -0.733 -4.211 1.00 93.19 80 GLU A C 1
ATOM 621 O O . GLU A 1 80 ? 3.087 -1.803 -4.040 1.00 93.19 80 GLU A O 1
ATOM 626 N N . HIS A 1 81 ? 1.325 -0.483 -3.647 1.00 93.06 81 HIS A N 1
ATOM 627 C CA . HIS A 1 81 ? 0.602 -1.514 -2.898 1.00 93.06 81 HIS A CA 1
ATOM 628 C C . HIS A 1 81 ? 0.027 -2.558 -3.859 1.00 93.06 81 HIS A C 1
ATOM 630 O O . HIS A 1 81 ? -0.522 -2.201 -4.897 1.00 93.06 81 HIS A O 1
ATOM 636 N N . LEU A 1 82 ? 0.056 -3.848 -3.523 1.00 89.56 82 LEU A N 1
ATOM 637 C CA . LEU A 1 82 ? -0.574 -4.872 -4.374 1.00 89.56 82 LEU A CA 1
ATOM 638 C C . LEU A 1 82 ? -2.071 -4.599 -4.582 1.00 89.56 82 LEU A C 1
ATOM 640 O O . LEU A 1 82 ? -2.590 -4.683 -5.701 1.00 89.56 82 LEU A O 1
ATOM 644 N N . VAL A 1 83 ? -2.750 -4.197 -3.506 1.00 91.56 83 VAL A N 1
ATOM 645 C CA . VAL A 1 83 ? -4.145 -3.761 -3.507 1.00 91.56 83 VAL A CA 1
ATOM 646 C C . VAL A 1 83 ? -4.183 -2.250 -3.249 1.00 91.56 83 VAL A C 1
ATOM 648 O O . VAL A 1 83 ? -3.589 -1.790 -2.269 1.00 91.56 83 VAL A O 1
ATOM 651 N N . PRO A 1 84 ? -4.895 -1.447 -4.072 1.00 92.12 84 PRO A N 1
ATOM 652 C CA . PRO A 1 84 ? -5.025 -0.017 -3.815 1.00 92.12 84 PRO A CA 1
ATOM 653 C C . PRO A 1 84 ? -5.524 0.235 -2.390 1.00 92.12 84 PRO A C 1
ATOM 655 O O . PRO A 1 84 ? -6.459 -0.428 -1.937 1.00 92.12 84 PRO A O 1
ATOM 658 N N . ILE A 1 85 ? -4.955 1.225 -1.700 1.00 92.50 85 ILE A N 1
ATOM 659 C CA . ILE A 1 85 ? -5.310 1.544 -0.305 1.00 92.50 85 ILE A CA 1
ATOM 660 C C . ILE A 1 85 ? -6.825 1.729 -0.129 1.00 92.50 85 ILE A C 1
ATOM 662 O O . ILE A 1 85 ? -7.401 1.209 0.824 1.00 92.50 85 ILE A O 1
ATOM 666 N N . SER A 1 86 ? -7.495 2.377 -1.086 1.00 91.06 86 SER A N 1
ATOM 667 C CA . SER A 1 86 ? -8.952 2.557 -1.074 1.00 91.06 86 SER A CA 1
ATOM 668 C C . SER A 1 86 ? -9.726 1.232 -1.070 1.00 91.06 86 SER A C 1
ATOM 670 O O . SER A 1 86 ? -10.773 1.119 -0.434 1.00 91.06 86 SER A O 1
ATOM 672 N N . CYS A 1 87 ? -9.216 0.208 -1.756 1.00 92.19 87 CYS A N 1
ATOM 673 C CA . CYS A 1 87 ? -9.789 -1.134 -1.751 1.00 92.19 87 CYS A CA 1
ATOM 674 C C . CYS A 1 87 ? -9.506 -1.845 -0.422 1.00 92.19 87 CYS A C 1
ATOM 676 O O . CYS A 1 87 ? -10.396 -2.506 0.111 1.00 92.19 87 CYS A O 1
ATOM 678 N N . SER A 1 88 ? -8.312 -1.668 0.147 1.00 93.00 88 SER A N 1
ATOM 679 C CA . SER A 1 88 ? -7.960 -2.203 1.468 1.00 93.00 88 SER A CA 1
ATOM 680 C C . SER A 1 88 ? -8.842 -1.617 2.575 1.00 93.00 88 SER A C 1
ATOM 682 O O . SER A 1 88 ? -9.347 -2.366 3.405 1.00 93.00 88 SER A O 1
ATOM 684 N N . ILE A 1 89 ? -9.135 -0.312 2.537 1.00 93.44 89 ILE A N 1
ATOM 685 C CA . ILE A 1 89 ? -10.077 0.332 3.469 1.00 93.44 89 ILE A CA 1
ATOM 686 C C . ILE A 1 89 ? -11.473 -0.280 3.343 1.00 93.44 89 ILE A C 1
ATOM 688 O O . ILE A 1 89 ? -12.062 -0.649 4.354 1.00 93.44 89 ILE A O 1
ATOM 692 N N . LYS A 1 90 ? -11.991 -0.455 2.119 1.00 93.06 90 LYS A N 1
ATOM 693 C CA . LYS A 1 90 ? -13.299 -1.102 1.902 1.00 93.06 90 LYS A CA 1
ATOM 694 C C . LYS A 1 90 ? -13.343 -2.515 2.488 1.00 93.06 90 LYS A C 1
ATOM 696 O O . LYS A 1 90 ? -14.322 -2.864 3.140 1.00 93.06 90 LYS A O 1
ATOM 701 N N . LYS A 1 91 ? -12.280 -3.307 2.297 1.00 94.12 91 LYS A N 1
ATOM 702 C CA . LYS A 1 91 ? -12.161 -4.653 2.885 1.00 94.12 91 LYS A CA 1
ATOM 703 C C . LYS A 1 91 ? -12.166 -4.611 4.415 1.00 94.12 91 LYS A C 1
ATOM 705 O O . LYS A 1 91 ? -12.854 -5.412 5.034 1.00 94.12 91 LYS A O 1
ATOM 710 N N . ILE A 1 92 ? -11.441 -3.669 5.018 1.00 95.44 92 ILE A N 1
ATOM 711 C CA . ILE A 1 92 ? -11.398 -3.491 6.475 1.00 95.44 92 ILE A CA 1
ATOM 712 C C . ILE A 1 92 ? -12.775 -3.081 7.019 1.00 95.44 92 ILE A C 1
ATOM 714 O O . ILE A 1 92 ? -13.252 -3.679 7.980 1.00 95.44 92 ILE A O 1
ATOM 718 N N . LEU A 1 93 ? -13.450 -2.119 6.385 1.00 94.94 93 LEU A N 1
ATOM 719 C CA . LEU A 1 93 ? -14.777 -1.647 6.804 1.00 94.94 93 LEU A CA 1
ATOM 720 C C . LEU A 1 93 ? -15.861 -2.728 6.727 1.00 94.94 93 LEU A C 1
ATOM 722 O O . LEU A 1 93 ? -16.802 -2.684 7.521 1.00 94.94 93 LEU A O 1
ATOM 726 N N . ALA A 1 94 ? -15.719 -3.676 5.796 1.00 95.62 94 ALA A N 1
ATOM 727 C CA . ALA A 1 94 ? -16.615 -4.818 5.617 1.00 95.62 94 ALA A CA 1
ATOM 728 C C . ALA A 1 94 ? -16.288 -6.022 6.528 1.00 95.62 94 ALA A C 1
A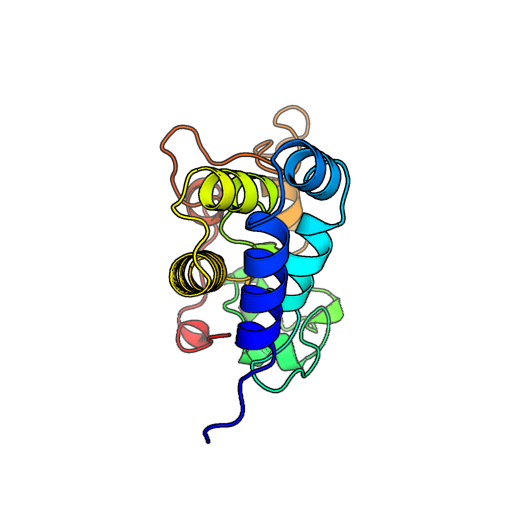TOM 730 O O . ALA A 1 94 ? -16.973 -7.040 6.460 1.00 95.62 94 ALA A O 1
ATOM 731 N N . SER A 1 95 ? -15.227 -5.936 7.336 1.00 96.19 95 SER A N 1
ATOM 732 C CA . SER A 1 95 ? -14.792 -6.999 8.248 1.00 96.19 95 SER A C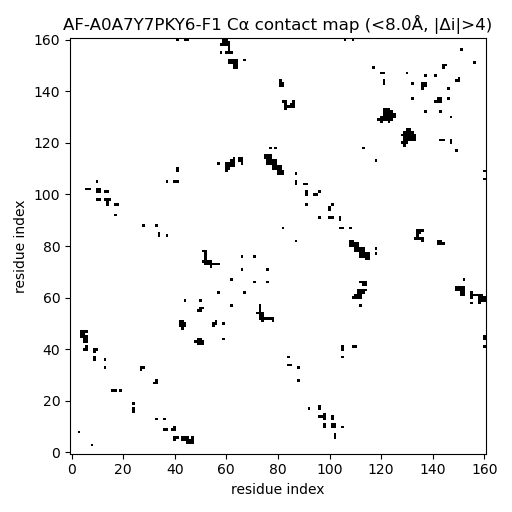A 1
ATOM 733 C C . SER A 1 95 ? -15.355 -6.826 9.667 1.00 96.19 95 SER A C 1
ATOM 735 O O . SER A 1 95 ? -16.125 -5.905 9.927 1.00 96.19 95 SER A O 1
ATOM 737 N N . ASP A 1 96 ? -14.934 -7.680 10.607 1.00 96.12 96 ASP A N 1
ATOM 738 C CA . ASP A 1 96 ? -15.236 -7.543 12.043 1.00 96.12 96 ASP A CA 1
ATOM 739 C C . ASP A 1 96 ? -14.496 -6.367 12.717 1.00 96.12 96 ASP A C 1
ATOM 741 O O . ASP A 1 96 ? -14.727 -6.092 13.892 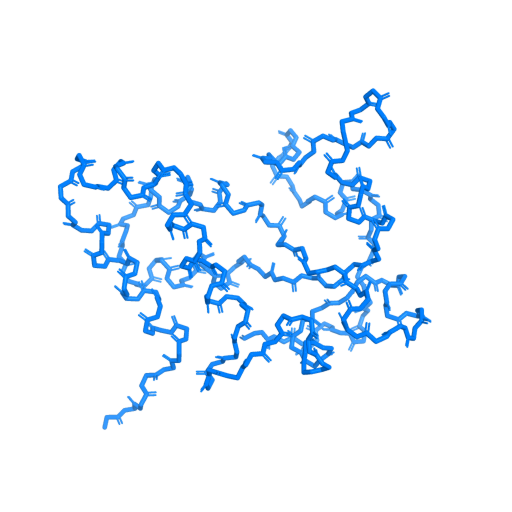1.00 96.12 96 ASP A O 1
ATOM 745 N N . ARG A 1 97 ? -13.600 -5.684 11.983 1.00 95.81 97 ARG A N 1
ATOM 746 C CA . ARG A 1 97 ? -12.819 -4.511 12.418 1.00 95.81 97 ARG A CA 1
ATOM 747 C C . ARG A 1 97 ? -11.954 -4.761 13.667 1.00 95.81 97 ARG A C 1
ATOM 749 O O . ARG A 1 97 ? -11.454 -3.808 14.264 1.00 95.81 97 ARG A O 1
ATOM 756 N N . SER A 1 98 ? -11.729 -6.021 14.045 1.00 96.62 98 SER A N 1
ATOM 757 C CA . SER A 1 98 ? -10.897 -6.375 15.199 1.00 96.62 98 SER A CA 1
ATOM 758 C C . SER A 1 98 ? -9.417 -6.080 14.930 1.00 96.62 98 SER A C 1
ATOM 760 O O . SER A 1 98 ? -8.967 -6.119 13.785 1.00 96.62 98 SER A O 1
ATOM 762 N N . GLU A 1 99 ? -8.620 -5.817 15.976 1.00 96.81 99 GLU A N 1
ATOM 763 C CA . GLU A 1 99 ? -7.171 -5.570 15.830 1.00 96.81 99 GLU A CA 1
ATOM 764 C C . GLU A 1 99 ? -6.471 -6.711 15.075 1.00 96.81 99 GLU A C 1
ATOM 766 O O . GLU A 1 99 ? -5.652 -6.457 14.191 1.00 96.81 99 GLU A O 1
ATOM 771 N N . ALA A 1 100 ? -6.845 -7.962 15.363 1.00 96.50 100 ALA A N 1
ATOM 772 C CA . ALA A 1 100 ? -6.301 -9.140 14.695 1.00 96.50 100 ALA A CA 1
ATOM 773 C C . ALA A 1 100 ? -6.637 -9.162 13.194 1.00 96.50 100 ALA A C 1
ATOM 775 O O . ALA A 1 100 ? -5.753 -9.401 12.366 1.00 96.50 100 ALA A O 1
ATOM 776 N N . THR A 1 101 ? -7.888 -8.872 12.827 1.00 97.19 101 THR A N 1
ATOM 777 C CA . THR A 1 101 ? -8.307 -8.815 11.422 1.00 97.19 101 THR A CA 1
ATOM 778 C C . THR A 1 101 ? -7.674 -7.645 10.684 1.00 97.19 101 THR A C 1
ATOM 780 O O . THR A 1 101 ? -7.183 -7.829 9.571 1.00 97.19 101 THR A O 1
ATOM 783 N N . VAL A 1 102 ? -7.629 -6.460 11.298 1.00 97.00 102 VAL A N 1
ATOM 784 C CA . VAL A 1 102 ? -6.969 -5.281 10.727 1.00 97.00 102 VAL A CA 1
ATOM 785 C C . VAL A 1 102 ? -5.496 -5.582 10.465 1.00 97.00 102 VAL A C 1
ATOM 787 O O . VAL A 1 102 ? -5.025 -5.382 9.348 1.00 97.00 102 VAL A O 1
ATOM 790 N N . LEU A 1 103 ? -4.775 -6.125 11.449 1.00 96.25 103 LEU A N 1
ATOM 791 C CA . LEU A 1 103 ? -3.365 -6.482 11.298 1.00 96.25 103 LEU A CA 1
ATOM 792 C C . LEU A 1 103 ? -3.149 -7.491 10.162 1.00 96.25 103 LEU A C 1
ATOM 794 O O . LEU A 1 103 ? -2.244 -7.309 9.348 1.00 96.25 103 LEU A O 1
ATOM 798 N N . ARG A 1 104 ? -3.989 -8.530 10.080 1.00 95.75 104 ARG A N 1
ATOM 799 C CA . ARG A 1 104 ? -3.931 -9.526 9.002 1.00 95.75 104 ARG A CA 1
ATOM 800 C C . ARG A 1 104 ? -4.133 -8.880 7.628 1.00 95.75 104 ARG A C 1
ATOM 802 O O . ARG A 1 104 ? -3.300 -9.073 6.749 1.00 95.75 104 ARG A O 1
ATOM 809 N N . LEU A 1 105 ? -5.187 -8.079 7.459 1.00 95.12 105 LEU A N 1
ATOM 810 C CA . LEU A 1 105 ? -5.498 -7.410 6.189 1.00 95.12 105 LEU A CA 1
ATOM 811 C C . LEU A 1 105 ? -4.401 -6.425 5.758 1.00 95.12 105 LEU A C 1
ATOM 813 O O . LEU A 1 105 ? -4.118 -6.304 4.568 1.00 95.12 105 LEU A O 1
ATOM 817 N N . LEU A 1 106 ? -3.769 -5.727 6.707 1.00 94.81 106 LEU A N 1
ATOM 818 C CA . LEU A 1 106 ? -2.647 -4.835 6.406 1.00 94.81 106 LEU A CA 1
ATOM 819 C C . LEU A 1 106 ? -1.388 -5.607 5.988 1.00 94.81 106 LEU A C 1
ATOM 821 O O . LEU A 1 106 ? -0.715 -5.178 5.056 1.00 94.81 106 LEU A O 1
ATOM 825 N N . ARG A 1 107 ? -1.094 -6.754 6.617 1.00 92.81 107 ARG A N 1
ATOM 826 C CA . ARG A 1 107 ? 0.034 -7.628 6.234 1.00 92.81 107 ARG A CA 1
ATOM 827 C C . ARG A 1 107 ? -0.138 -8.256 4.853 1.00 92.81 107 ARG A C 1
ATOM 829 O O . ARG A 1 107 ? 0.841 -8.426 4.141 1.00 92.81 107 ARG A O 1
ATOM 836 N N . GLU A 1 108 ? -1.370 -8.579 4.470 1.00 90.00 108 GLU A N 1
ATOM 837 C CA . GLU A 1 108 ? -1.684 -9.085 3.127 1.00 90.00 108 GLU A CA 1
ATOM 838 C C . GLU A 1 108 ? -1.455 -8.024 2.034 1.00 90.00 108 GLU A C 1
ATOM 840 O O . GLU A 1 108 ? -1.219 -8.373 0.876 1.00 90.00 108 GLU A O 1
ATOM 845 N N . ASN A 1 109 ? -1.516 -6.731 2.379 1.00 90.19 109 ASN A N 1
ATOM 846 C CA . ASN A 1 109 ? -1.352 -5.636 1.428 1.00 90.19 109 ASN A CA 1
ATOM 847 C C . ASN A 1 109 ? 0.093 -5.126 1.356 1.00 90.19 109 ASN A C 1
ATOM 849 O O . ASN A 1 109 ? 0.416 -4.018 1.790 1.00 90.19 109 ASN A O 1
ATOM 853 N N . GLU A 1 110 ? 0.954 -5.956 0.784 1.00 87.50 110 GLU A N 1
ATOM 854 C CA . GLU A 1 110 ? 2.368 -5.656 0.589 1.00 87.50 110 GLU A CA 1
ATOM 855 C C . GLU A 1 110 ? 2.614 -4.459 -0.346 1.00 87.50 110 GLU A C 1
ATOM 857 O O . GLU A 1 110 ? 1.800 -4.145 -1.220 1.00 87.50 110 GLU A O 1
ATOM 862 N N . VAL A 1 111 ? 3.780 -3.828 -0.188 1.00 93.25 111 VAL A N 1
ATOM 863 C CA . VAL A 1 111 ? 4.344 -2.857 -1.130 1.00 93.25 111 VAL A CA 1
ATOM 864 C C . VAL A 1 111 ? 5.409 -3.526 -1.995 1.00 93.25 111 VAL A C 1
ATOM 866 O O . VAL A 1 111 ? 6.332 -4.149 -1.478 1.00 93.25 111 VAL A O 1
ATOM 869 N N . VAL A 1 112 ? 5.315 -3.323 -3.306 1.00 94.75 112 VAL A N 1
ATOM 870 C CA . VAL A 1 112 ? 6.284 -3.773 -4.308 1.00 94.75 112 VAL A CA 1
ATOM 871 C C . VAL A 1 112 ? 6.977 -2.565 -4.932 1.00 94.75 112 VAL A C 1
ATOM 873 O O . VAL A 1 112 ? 6.343 -1.554 -5.235 1.00 94.75 112 VAL A O 1
ATOM 876 N N . LEU A 1 113 ? 8.289 -2.662 -5.135 1.00 96.81 113 LEU A N 1
ATOM 877 C CA . LEU A 1 113 ? 9.074 -1.684 -5.878 1.00 96.81 113 LEU A CA 1
ATOM 878 C C . LEU A 1 113 ? 8.914 -1.896 -7.385 1.00 96.81 113 LEU A C 1
ATOM 880 O O . LEU A 1 113 ? 9.226 -2.964 -7.904 1.00 96.81 113 LEU A O 1
ATOM 884 N N . LEU A 1 114 ? 8.483 -0.848 -8.074 1.00 97.25 114 LEU A N 1
ATOM 885 C CA . LEU A 1 114 ? 8.291 -0.790 -9.518 1.00 97.25 114 LEU A CA 1
ATOM 886 C C . LEU A 1 114 ? 9.137 0.328 -10.130 1.00 97.25 114 LEU A C 1
ATOM 888 O O . LEU A 1 114 ? 9.549 1.273 -9.444 1.00 97.25 114 LEU A O 1
ATOM 892 N N . THR A 1 115 ? 9.347 0.269 -11.441 1.00 97.31 115 THR A N 1
ATOM 893 C CA . THR A 1 115 ? 9.804 1.441 -12.197 1.00 97.31 115 THR A CA 1
ATOM 894 C C . THR A 1 115 ? 8.685 2.488 -12.286 1.00 97.31 115 THR A C 1
ATOM 896 O O . THR A 1 115 ? 7.505 2.212 -12.040 1.00 97.31 115 THR A O 1
ATOM 899 N N . LYS A 1 116 ? 9.033 3.732 -12.636 1.00 95.06 116 LYS A N 1
ATOM 900 C CA . LYS A 1 116 ? 8.027 4.796 -12.813 1.00 95.06 116 LYS A CA 1
ATOM 901 C C . LYS A 1 116 ? 7.117 4.508 -14.004 1.00 95.06 116 LYS A C 1
ATOM 903 O O . LYS A 1 116 ? 5.946 4.888 -13.997 1.00 95.06 116 LYS A O 1
ATOM 908 N N . GLU A 1 117 ? 7.661 3.857 -15.021 1.00 95.81 117 GLU A N 1
ATOM 909 C CA . GLU A 1 117 ? 6.976 3.454 -16.238 1.00 95.81 117 GLU A CA 1
ATOM 910 C C . GLU A 1 117 ? 5.901 2.408 -15.927 1.00 95.81 117 GLU A C 1
ATOM 912 O O . GLU A 1 117 ? 4.751 2.596 -16.330 1.00 95.81 117 GLU A O 1
ATOM 917 N N . GLU A 1 118 ? 6.254 1.380 -15.146 1.00 97.06 118 GLU A N 1
ATOM 918 C CA . GLU A 1 118 ? 5.352 0.321 -14.671 1.00 97.06 118 GLU A CA 1
ATOM 919 C C . GLU A 1 118 ? 4.219 0.885 -13.808 1.00 97.06 118 GLU A C 1
ATOM 921 O O . GLU A 1 118 ? 3.044 0.701 -14.129 1.00 97.06 118 GLU A O 1
ATOM 926 N N . ALA A 1 119 ? 4.558 1.642 -12.757 1.00 95.06 119 ALA A N 1
ATOM 927 C CA . ALA A 1 119 ? 3.559 2.272 -11.891 1.00 95.06 119 ALA A CA 1
ATOM 928 C C . ALA A 1 119 ? 2.635 3.204 -12.692 1.00 95.06 119 ALA A C 1
ATOM 930 O O . ALA A 1 119 ? 1.412 3.193 -12.548 1.00 95.06 119 ALA A O 1
ATOM 931 N N . GLY A 1 120 ? 3.212 3.976 -13.617 1.00 95.25 120 GLY A N 1
ATOM 932 C CA . GLY A 1 120 ? 2.451 4.842 -14.502 1.00 95.25 120 GLY A CA 1
ATOM 933 C C . GLY A 1 120 ? 1.514 4.077 -15.441 1.00 95.25 120 GLY A C 1
ATOM 934 O O . GLY A 1 120 ? 0.428 4.574 -15.731 1.00 95.25 120 GLY A O 1
ATOM 935 N N . TYR A 1 121 ? 1.901 2.897 -15.927 1.00 95.69 121 TYR A N 1
ATOM 936 C CA . TYR A 1 121 ? 1.052 2.071 -16.786 1.00 95.69 121 TYR A CA 1
ATOM 937 C C . TYR A 1 121 ? -0.179 1.543 -16.037 1.00 95.69 121 TYR A C 1
ATOM 939 O O . TYR A 1 121 ? -1.291 1.642 -16.557 1.00 95.69 121 TYR A O 1
ATOM 947 N N . ILE A 1 122 ? -0.008 1.087 -14.793 1.00 94.12 122 ILE A N 1
ATOM 948 C CA . ILE A 1 122 ? -1.116 0.633 -13.935 1.00 94.12 122 ILE A CA 1
ATOM 949 C C . ILE A 1 122 ? -2.124 1.771 -13.696 1.00 94.12 122 ILE A C 1
ATOM 951 O O . ILE A 1 122 ? -3.338 1.591 -13.839 1.00 94.12 122 ILE A O 1
ATOM 955 N N . ASP A 1 123 ? -1.624 2.960 -13.358 1.00 92.12 123 ASP A N 1
ATOM 956 C CA . ASP A 1 123 ? -2.455 4.059 -12.861 1.00 92.12 123 ASP A CA 1
ATOM 957 C C . ASP A 1 123 ? -3.081 4.935 -13.953 1.00 92.12 123 ASP A C 1
ATOM 959 O O . ASP A 1 123 ? -4.177 5.476 -13.760 1.00 92.12 123 ASP A O 1
ATOM 963 N N . ARG A 1 124 ? -2.396 5.137 -15.089 1.00 92.69 124 ARG A N 1
ATOM 964 C CA . ARG A 1 124 ? -2.906 5.989 -16.177 1.00 92.69 124 ARG A CA 1
ATOM 965 C C . ARG A 1 124 ? -4.215 5.425 -16.713 1.00 92.69 124 ARG A C 1
ATOM 967 O O . ARG A 1 124 ? -4.363 4.221 -16.865 1.00 92.69 124 ARG A O 1
ATOM 974 N N . SER A 1 125 ? -5.156 6.303 -17.056 1.00 90.06 125 SER A N 1
ATOM 975 C CA . SER A 1 125 ? -6.399 5.877 -17.704 1.00 90.06 125 SER A CA 1
ATOM 976 C C . SER A 1 125 ? -6.125 5.172 -19.036 1.00 90.06 125 SER A C 1
ATOM 978 O O . SER A 1 125 ? -5.131 5.462 -19.706 1.00 90.06 125 SER A O 1
ATOM 980 N N . CYS A 1 126 ? -7.050 4.311 -19.466 1.00 84.75 126 CYS A N 1
ATOM 981 C CA . CYS A 1 126 ? -6.940 3.602 -20.745 1.00 84.75 126 CYS A CA 1
ATOM 982 C C . CYS A 1 126 ? -6.775 4.553 -21.940 1.00 84.75 126 CYS A C 1
ATOM 984 O O . CYS A 1 126 ? -5.978 4.290 -22.833 1.00 84.75 126 CYS A O 1
ATOM 986 N N . ALA A 1 127 ? -7.426 5.723 -21.909 1.00 83.06 127 ALA A N 1
ATOM 987 C CA . ALA A 1 127 ? -7.265 6.773 -22.923 1.00 83.06 127 ALA A CA 1
ATOM 988 C C . ALA A 1 127 ? -5.822 7.313 -23.046 1.00 83.06 127 ALA A C 1
ATOM 990 O O . ALA A 1 127 ? -5.477 7.927 -24.049 1.00 83.06 127 ALA A O 1
ATOM 991 N N . LYS A 1 128 ? -4.979 7.102 -22.027 1.00 86.44 128 LYS A N 1
ATOM 992 C CA . LYS A 1 128 ? -3.553 7.462 -22.001 1.00 86.44 128 LYS A CA 1
ATOM 993 C C . LYS A 1 128 ? -2.643 6.227 -22.078 1.00 86.44 128 LYS A C 1
ATOM 995 O O . LYS A 1 128 ? -1.503 6.283 -21.615 1.00 86.44 128 LYS A O 1
ATOM 1000 N N . GLY A 1 129 ? -3.160 5.115 -22.606 1.00 88.88 129 GLY A N 1
ATOM 1001 C CA . GLY A 1 129 ? -2.421 3.864 -22.769 1.00 88.88 129 GLY A CA 1
ATOM 1002 C C . GLY A 1 129 ? -2.033 3.192 -21.450 1.00 88.88 129 GLY A C 1
ATOM 1003 O O . GLY A 1 129 ? -0.977 2.575 -21.389 1.00 88.88 129 GLY A O 1
ATOM 1004 N N . GLY A 1 130 ? -2.817 3.376 -20.382 1.00 91.94 130 GLY A N 1
ATOM 1005 C CA . GLY A 1 130 ? -2.662 2.640 -19.121 1.00 91.94 130 GLY A CA 1
ATOM 1006 C C . GLY A 1 130 ? -3.849 1.723 -18.825 1.00 91.94 130 GLY A C 1
ATOM 1007 O O . GLY A 1 130 ? -4.670 1.464 -19.702 1.00 91.94 130 GLY A O 1
ATOM 1008 N N . MET A 1 131 ? -3.961 1.250 -17.585 1.00 92.25 131 MET A N 1
ATOM 1009 C CA . MET A 1 131 ? -5.022 0.324 -17.162 1.00 92.25 131 MET A CA 1
ATOM 1010 C C . MET A 1 131 ? -6.161 0.983 -16.372 1.00 92.25 131 MET A C 1
ATOM 1012 O O . MET A 1 131 ? -7.217 0.385 -16.183 1.00 92.25 131 MET A O 1
ATOM 1016 N N . GLY A 1 132 ? -5.970 2.210 -15.886 1.00 91.25 132 GLY A N 1
ATOM 1017 C CA . GLY A 1 132 ? -6.956 2.931 -15.080 1.00 91.25 132 GLY A CA 1
ATOM 1018 C C . GLY A 1 132 ? -7.215 2.302 -13.708 1.00 91.25 132 GLY A C 1
ATOM 1019 O O . GLY A 1 132 ? -8.288 2.506 -13.145 1.00 91.25 132 GLY A O 1
ATOM 1020 N N . LEU A 1 133 ? -6.249 1.559 -13.156 1.00 91.94 133 LEU A N 1
ATOM 1021 C CA . LEU A 1 133 ? -6.393 0.776 -11.920 1.00 91.94 133 LEU A CA 1
ATOM 1022 C C . LEU A 1 133 ? -5.820 1.480 -10.681 1.00 91.94 133 LEU A C 1
ATOM 1024 O O . LEU A 1 133 ? -5.449 0.840 -9.695 1.00 91.94 133 LEU A O 1
ATOM 1028 N N . LYS A 1 134 ? -5.777 2.816 -10.702 1.00 89.56 134 LYS A N 1
ATOM 1029 C CA . LYS A 1 134 ? -5.274 3.632 -9.586 1.00 89.56 134 LYS A CA 1
ATOM 1030 C C . LYS A 1 134 ? -6.038 3.410 -8.279 1.00 89.56 134 LYS A C 1
ATOM 1032 O O . LYS A 1 134 ? -5.500 3.565 -7.186 1.00 89.56 134 LYS A O 1
ATOM 1037 N N . SER A 1 135 ? -7.333 3.121 -8.365 1.00 90.38 135 SER A N 1
ATOM 1038 C CA . SER A 1 135 ? -8.217 3.023 -7.192 1.00 90.38 135 SER A CA 1
ATOM 1039 C C . SER A 1 135 ? -9.163 1.827 -7.250 1.00 90.38 135 SER A C 1
ATOM 1041 O O . SER A 1 135 ? -10.153 1.789 -6.518 1.00 90.38 135 SER A O 1
ATOM 1043 N N . SER A 1 136 ? -8.860 0.858 -8.109 1.00 91.81 136 SER A N 1
ATOM 1044 C CA . SER A 1 136 ? -9.664 -0.335 -8.355 1.00 91.81 136 SER A CA 1
ATOM 1045 C C . SER A 1 136 ? -8.770 -1.544 -8.605 1.00 91.81 136 SER A C 1
ATOM 1047 O O . SER A 1 136 ? -7.591 -1.414 -8.932 1.00 91.81 136 SER A O 1
ATOM 1049 N N . LEU A 1 137 ? -9.347 -2.729 -8.437 1.00 92.62 137 LEU A N 1
ATOM 1050 C CA . LEU A 1 137 ? -8.759 -3.982 -8.894 1.00 92.62 137 LEU A CA 1
ATOM 1051 C C . LEU A 1 137 ? -9.234 -4.287 -10.325 1.00 92.62 137 LEU A C 1
ATOM 1053 O O . LEU A 1 137 ? -10.211 -3.680 -10.781 1.00 92.62 137 LEU A O 1
ATOM 1057 N N . PRO A 1 138 ? -8.567 -5.212 -11.034 1.00 92.38 138 PRO A N 1
ATOM 1058 C CA . PRO A 1 138 ? -9.095 -5.782 -12.267 1.00 92.38 138 PRO A CA 1
ATOM 1059 C C . PRO A 1 138 ? -10.477 -6.428 -12.047 1.00 92.38 138 PRO A C 1
ATOM 1061 O O . PRO A 1 138 ? -10.869 -6.726 -10.917 1.00 92.38 138 PRO A O 1
ATOM 1064 N N . ALA A 1 139 ? -11.225 -6.643 -13.133 1.00 90.12 139 ALA A N 1
ATOM 1065 C CA . ALA A 1 139 ? -12.609 -7.128 -13.076 1.00 90.12 139 ALA A CA 1
ATOM 1066 C C . ALA A 1 139 ? -12.753 -8.530 -12.455 1.00 90.12 139 ALA A C 1
ATOM 1068 O O . ALA A 1 139 ? -13.777 -8.826 -11.846 1.00 90.12 139 ALA A O 1
ATOM 1069 N N . ASP A 1 140 ? -11.726 -9.369 -12.577 1.00 89.50 140 ASP A N 1
ATOM 1070 C CA . ASP A 1 140 ? -11.648 -10.699 -11.961 1.00 89.50 140 ASP A CA 1
ATOM 1071 C C . ASP A 1 140 ? -11.235 -10.660 -10.474 1.00 89.50 140 ASP A C 1
ATOM 1073 O O . ASP A 1 140 ? -11.165 -11.698 -9.819 1.00 89.50 140 ASP A O 1
ATOM 1077 N N . GLY A 1 141 ? -10.964 -9.470 -9.924 1.00 85.06 141 GLY A N 1
ATOM 1078 C CA . GLY A 1 141 ? -10.488 -9.276 -8.554 1.00 85.06 141 GLY A CA 1
ATOM 1079 C C . GLY A 1 141 ? -9.016 -9.641 -8.331 1.00 85.06 141 GLY A C 1
ATOM 1080 O O . GLY A 1 141 ? -8.568 -9.635 -7.182 1.00 85.06 141 GLY A O 1
ATOM 1081 N N . GLY A 1 142 ? -8.272 -9.949 -9.398 1.00 87.62 142 GLY A N 1
ATOM 1082 C CA . GLY A 1 142 ? -6.883 -10.393 -9.359 1.00 87.62 142 GLY A CA 1
ATOM 1083 C C . GLY A 1 142 ? -5.861 -9.308 -8.995 1.00 87.62 142 GLY A C 1
ATOM 1084 O O . GLY A 1 142 ? -6.181 -8.162 -8.669 1.00 87.62 142 GLY A O 1
ATOM 1085 N N . CYS A 1 143 ? -4.579 -9.680 -9.041 1.00 89.44 143 CYS A N 1
ATOM 1086 C CA . CYS A 1 143 ? -3.468 -8.772 -8.757 1.00 89.44 143 CYS A CA 1
ATOM 1087 C C . CYS A 1 143 ? -3.241 -7.784 -9.913 1.00 89.44 143 CYS A C 1
ATOM 1089 O O . CYS A 1 143 ? -3.125 -8.186 -11.072 1.00 89.44 143 CYS A O 1
ATOM 1091 N N . ARG A 1 144 ? -3.084 -6.490 -9.596 1.00 91.94 144 ARG A N 1
ATOM 1092 C CA . ARG A 1 144 ? -2.824 -5.440 -10.601 1.00 91.94 144 ARG A CA 1
ATOM 1093 C C . ARG A 1 144 ? -1.521 -5.656 -11.368 1.00 91.94 144 ARG A C 1
ATOM 1095 O O . ARG A 1 144 ? -1.482 -5.387 -12.561 1.00 91.94 144 ARG A O 1
ATOM 1102 N N . LEU A 1 145 ?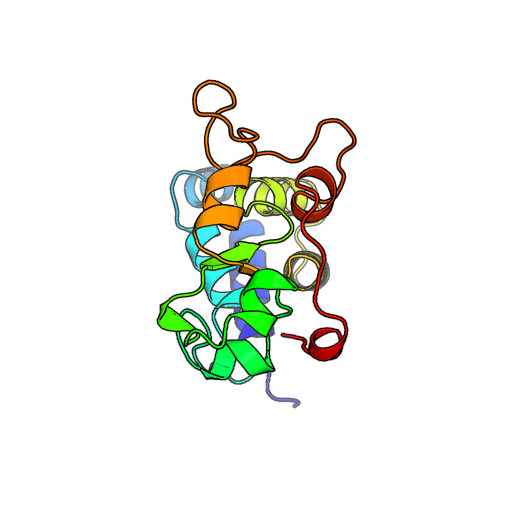 -0.480 -6.163 -10.702 1.00 93.12 145 LEU A N 1
ATOM 1103 C CA . LEU A 1 145 ? 0.816 -6.419 -11.337 1.00 93.12 145 LEU A CA 1
ATOM 1104 C C . LEU A 1 145 ? 0.711 -7.532 -12.382 1.00 93.12 145 LEU A C 1
ATOM 1106 O O . LEU A 1 145 ? 1.169 -7.363 -13.505 1.00 93.12 145 LEU A O 1
ATOM 1110 N N . GLN A 1 146 ? 0.026 -8.629 -12.046 1.00 92.25 146 GLN A N 1
ATOM 1111 C CA . GLN A 1 146 ? -0.194 -9.741 -12.974 1.00 92.25 146 GLN A CA 1
ATOM 1112 C C . GLN A 1 146 ? -1.029 -9.306 -14.180 1.00 92.25 146 GLN A C 1
ATOM 1114 O O . GLN A 1 146 ? -0.662 -9.594 -15.314 1.00 92.25 146 GLN A O 1
ATOM 1119 N N . ALA A 1 147 ? -2.106 -8.551 -13.947 1.00 92.44 147 ALA A N 1
ATOM 1120 C CA . ALA A 1 147 ? -2.924 -8.002 -15.025 1.00 92.44 147 ALA A CA 1
ATOM 1121 C C . ALA A 1 147 ? -2.138 -7.028 -15.929 1.00 92.44 147 ALA A C 1
ATOM 1123 O O . ALA A 1 147 ? -2.445 -6.904 -17.112 1.00 92.44 147 ALA A O 1
ATOM 1124 N N . ALA A 1 148 ? -1.119 -6.356 -15.384 1.00 93.06 148 ALA A N 1
ATOM 1125 C CA . ALA A 1 148 ? -0.208 -5.489 -16.126 1.00 93.06 148 ALA A CA 1
ATOM 1126 C C . ALA A 1 148 ? 0.931 -6.241 -16.842 1.00 93.06 148 ALA A C 1
ATOM 1128 O O . ALA A 1 148 ? 1.709 -5.604 -17.547 1.00 93.06 148 ALA A O 1
ATOM 1129 N N . GLY A 1 149 ? 1.058 -7.561 -16.656 1.00 94.50 149 GLY A N 1
ATOM 1130 C CA . GLY A 1 149 ? 2.196 -8.341 -17.154 1.00 94.50 149 GLY A CA 1
ATOM 1131 C C . GLY A 1 149 ? 3.518 -8.032 -16.441 1.00 94.50 149 GLY A C 1
ATOM 1132 O O . GLY A 1 149 ? 4.583 -8.245 -17.009 1.00 94.50 149 GLY A O 1
ATOM 1133 N N . ILE A 1 150 ? 3.464 -7.497 -15.217 1.00 95.88 150 ILE A N 1
ATOM 1134 C CA . ILE A 1 150 ? 4.645 -7.168 -14.413 1.00 95.88 150 ILE A CA 1
ATOM 1135 C C . ILE A 1 150 ? 5.036 -8.388 -13.582 1.00 95.88 150 ILE A C 1
ATOM 1137 O O . ILE A 1 150 ? 4.315 -8.805 -12.670 1.00 95.88 150 ILE A O 1
ATOM 1141 N N . GLU A 1 151 ? 6.209 -8.934 -13.881 1.00 96.25 151 GLU A N 1
ATOM 1142 C CA . GLU A 1 151 ? 6.796 -10.061 -13.162 1.00 96.25 151 GLU A CA 1
ATOM 1143 C C . GLU A 1 151 ? 7.612 -9.593 -11.952 1.00 96.25 151 GLU A C 1
ATOM 1145 O O . GLU A 1 151 ? 8.290 -8.563 -11.997 1.00 96.25 151 GLU A O 1
ATOM 1150 N N . LEU A 1 152 ? 7.566 -10.364 -10.862 1.00 95.50 152 LEU A N 1
ATOM 1151 C CA . LEU A 1 152 ? 8.352 -10.106 -9.654 1.00 95.50 152 LEU A CA 1
ATOM 1152 C C . LEU A 1 152 ? 9.701 -10.824 -9.718 1.00 95.50 152 LEU A C 1
ATOM 1154 O O . LEU A 1 152 ? 9.764 -11.996 -10.082 1.00 95.50 152 LEU A O 1
ATOM 1158 N N . ALA A 1 153 ? 10.764 -10.139 -9.300 1.00 96.69 153 ALA A N 1
ATOM 1159 C CA . ALA A 1 153 ? 12.102 -10.708 -9.206 1.00 96.69 153 ALA A CA 1
ATOM 1160 C C . ALA A 1 153 ? 12.152 -11.782 -8.109 1.00 96.69 153 ALA A C 1
ATOM 1162 O O . ALA A 1 153 ? 11.901 -11.496 -6.929 1.00 96.69 153 ALA A O 1
ATOM 1163 N N . SER A 1 154 ? 12.501 -13.010 -8.496 1.00 95.75 154 SER A N 1
ATOM 1164 C CA . SER A 1 154 ? 12.570 -14.180 -7.609 1.00 95.75 154 SER A CA 1
ATOM 1165 C C . SER A 1 154 ? 13.518 -13.984 -6.417 1.00 95.75 154 SER A C 1
ATOM 1167 O O . SER A 1 154 ? 13.260 -14.446 -5.308 1.00 95.75 154 SER A O 1
ATOM 1169 N N . GLU A 1 155 ? 14.568 -13.201 -6.633 1.00 95.75 155 GLU A N 1
ATOM 1170 C CA . GLU A 1 155 ? 15.623 -12.821 -5.701 1.00 95.75 155 GLU A CA 1
ATOM 1171 C C . GLU A 1 155 ? 15.095 -11.992 -4.532 1.00 95.75 155 GLU A C 1
ATOM 1173 O O . GLU A 1 155 ? 15.734 -11.908 -3.486 1.00 95.75 155 GLU A O 1
ATOM 1178 N N . THR A 1 156 ? 13.926 -11.377 -4.703 1.00 93.44 156 THR A N 1
ATOM 1179 C CA . THR A 1 156 ? 13.296 -10.553 -3.673 1.00 93.44 156 THR A CA 1
ATOM 1180 C C . THR A 1 156 ? 12.167 -11.275 -2.948 1.00 93.44 156 THR A C 1
ATOM 1182 O O . THR A 1 156 ? 11.598 -10.698 -2.034 1.00 93.44 156 THR A O 1
ATOM 1185 N N . LEU A 1 157 ? 11.843 -12.532 -3.285 1.00 88.19 157 LEU A N 1
ATOM 1186 C CA . LEU A 1 157 ? 10.698 -13.252 -2.700 1.00 88.19 157 LEU A CA 1
ATOM 1187 C C . LEU A 1 157 ? 10.789 -13.448 -1.182 1.00 88.19 157 LEU A C 1
ATOM 1189 O O . LEU A 1 157 ? 9.757 -13.564 -0.528 1.00 88.19 157 LEU A O 1
ATOM 1193 N N . SER A 1 158 ? 12.001 -13.485 -0.624 1.00 87.94 158 SER A N 1
ATOM 1194 C CA . SER A 1 158 ? 12.224 -13.554 0.824 1.00 87.94 158 SER A CA 1
ATOM 1195 C C . SER A 1 158 ? 12.122 -12.199 1.525 1.00 87.94 158 SER A C 1
ATOM 1197 O O . SER A 1 158 ? 12.197 -12.152 2.751 1.00 87.94 158 SER A O 1
ATOM 1199 N N . ASN A 1 159 ? 12.004 -11.098 0.778 1.00 88.12 159 ASN A N 1
ATOM 1200 C CA . ASN A 1 159 ? 11.808 -9.783 1.366 1.00 88.12 159 ASN A CA 1
ATOM 1201 C C . ASN A 1 159 ? 10.391 -9.717 1.928 1.00 88.12 159 ASN A C 1
ATOM 1203 O O . ASN A 1 159 ? 9.413 -9.884 1.199 1.00 88.12 159 ASN A O 1
ATOM 1207 N N . THR A 1 160 ? 10.287 -9.458 3.225 1.00 69.25 160 THR A N 1
ATOM 1208 C CA . THR A 1 160 ? 9.008 -9.267 3.900 1.00 69.25 160 THR A CA 1
ATOM 1209 C C . THR A 1 160 ? 9.078 -8.052 4.817 1.00 69.25 160 THR A C 1
ATOM 1211 O O . THR A 1 160 ? 10.129 -7.734 5.387 1.00 69.25 160 THR A O 1
ATOM 1214 N N . LEU A 1 161 ? 7.935 -7.381 4.943 1.00 67.69 161 LEU A N 1
ATOM 1215 C CA . LEU A 1 161 ? 7.699 -6.233 5.820 1.00 67.69 161 LEU A CA 1
ATOM 1216 C C . LEU A 1 161 ? 7.462 -6.658 7.272 1.00 67.69 161 LEU A C 1
ATOM 1218 O O . LEU A 1 161 ? 6.854 -7.731 7.483 1.00 67.69 161 LEU A O 1
#

Organism: NCBI:txid2608003